Protein AF-A0A918ZJS1-F1 (afdb_monomer)

Solvent-accessible surface area (backbone atoms only — not comparable to full-atom values): 5736 Å² total; per-residue (Å²): 138,85,49,68,48,74,45,81,72,58,85,44,86,77,41,80,85,34,42,68,61,51,54,52,50,50,34,36,52,37,54,79,72,63,38,63,27,62,47,68,51,66,47,101,51,38,69,76,47,99,95,46,44,52,81,47,61,65,56,62,46,66,65,52,50,55,57,42,55,74,39,99,45,30,64,35,60,79,83,68,80,91,79,58,95,86,52,86,83,81,118

Structure (mmCIF, N/CA/C/O backbone):
data_AF-A0A918ZJS1-F1
#
_entry.id   AF-A0A918ZJS1-F1
#
loop_
_atom_site.group_PDB
_atom_site.id
_atom_site.type_symbol
_atom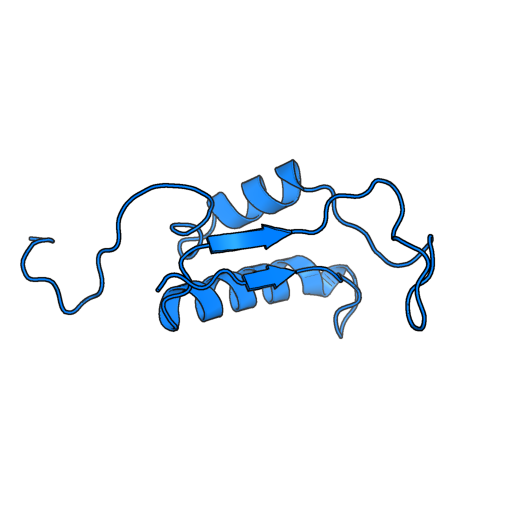_site.label_atom_id
_atom_site.label_alt_id
_atom_site.label_comp_id
_atom_site.label_asym_id
_atom_site.label_entity_id
_atom_site.label_seq_id
_atom_site.pdbx_PDB_ins_code
_atom_site.Cartn_x
_atom_site.Cartn_y
_atom_site.Cartn_z
_atom_site.occupancy
_atom_site.B_iso_or_equiv
_atom_site.auth_seq_id
_atom_site.auth_comp_id
_atom_site.auth_asym_id
_atom_site.auth_atom_id
_atom_site.pdbx_PDB_model_num
ATOM 1 N N . MET A 1 1 ? -19.381 -7.296 10.336 1.00 81.94 1 MET A N 1
ATOM 2 C CA . MET A 1 1 ? -18.484 -8.008 9.408 1.00 81.94 1 MET A CA 1
ATOM 3 C C . MET A 1 1 ? -17.492 -6.977 8.944 1.00 81.94 1 MET A C 1
ATOM 5 O O . MET A 1 1 ? -17.933 -5.957 8.432 1.00 81.94 1 MET A O 1
ATOM 9 N N . ASP A 1 2 ? -16.212 -7.226 9.187 1.00 91.62 2 ASP A N 1
ATOM 10 C CA . ASP A 1 2 ? -15.145 -6.264 8.926 1.00 91.62 2 ASP A CA 1
ATOM 11 C C . ASP A 1 2 ? -14.475 -6.612 7.596 1.00 91.62 2 ASP A C 1
ATOM 13 O O . ASP A 1 2 ? -14.248 -7.788 7.301 1.00 91.62 2 ASP A O 1
ATOM 17 N N . ILE A 1 3 ? -14.222 -5.597 6.770 1.00 94.06 3 ILE A N 1
ATOM 18 C CA . ILE A 1 3 ? -13.651 -5.751 5.430 1.00 94.06 3 ILE A CA 1
ATOM 19 C C . ILE A 1 3 ? -12.360 -4.942 5.374 1.00 94.06 3 ILE A C 1
ATOM 21 O O . ILE A 1 3 ? -12.363 -3.742 5.644 1.00 94.06 3 ILE A O 1
ATOM 25 N N . ALA A 1 4 ? -11.273 -5.598 4.976 1.00 93.88 4 ALA A N 1
ATOM 26 C CA . ALA A 1 4 ? -9.977 -4.971 4.756 1.00 93.88 4 ALA A CA 1
ATOM 27 C C . ALA A 1 4 ? -9.698 -4.784 3.258 1.00 93.88 4 ALA A C 1
ATOM 29 O O . ALA A 1 4 ? -10.073 -5.625 2.439 1.00 93.88 4 ALA A O 1
ATOM 30 N N . LEU A 1 5 ? -9.001 -3.701 2.914 1.00 94.50 5 LEU A N 1
ATOM 31 C CA . LEU A 1 5 ? -8.463 -3.456 1.580 1.00 94.50 5 LEU A CA 1
ATOM 32 C C . LEU A 1 5 ? -7.007 -3.935 1.533 1.00 94.50 5 LEU A C 1
ATOM 34 O O . LEU A 1 5 ? -6.181 -3.516 2.342 1.00 94.50 5 LEU A O 1
ATOM 38 N N . HIS A 1 6 ? -6.686 -4.813 0.587 1.00 94.56 6 HIS A N 1
ATOM 39 C CA . HIS A 1 6 ? -5.321 -5.277 0.348 1.00 94.56 6 HIS A CA 1
ATOM 40 C C . HIS A 1 6 ? -4.797 -4.700 -0.967 1.00 94.56 6 HIS A C 1
ATOM 42 O O . HIS A 1 6 ? -5.493 -4.769 -1.980 1.00 94.56 6 HIS A O 1
ATOM 48 N N . LEU A 1 7 ? -3.586 -4.139 -0.953 1.00 94.00 7 LEU A N 1
ATOM 49 C CA . LEU A 1 7 ? -2.908 -3.580 -2.122 1.00 94.00 7 LEU A CA 1
ATOM 50 C C . LEU A 1 7 ? -1.797 -4.528 -2.597 1.00 94.00 7 LEU A C 1
ATOM 52 O O . LEU A 1 7 ? -0.690 -4.485 -2.058 1.00 94.00 7 LEU A O 1
ATOM 56 N N . PRO A 1 8 ? -2.074 -5.377 -3.606 1.00 92.50 8 PRO A N 1
ATOM 57 C CA . PRO A 1 8 ? -1.106 -6.346 -4.110 1.00 92.50 8 PRO A CA 1
ATOM 58 C C . PRO A 1 8 ? -0.166 -5.813 -5.194 1.00 92.50 8 PRO A C 1
ATOM 60 O O . PRO A 1 8 ? 0.730 -6.536 -5.627 1.00 92.50 8 PRO A O 1
ATOM 63 N N . ARG A 1 9 ? -0.398 -4.589 -5.682 1.00 92.19 9 ARG A N 1
ATOM 64 C CA . ARG A 1 9 ? 0.256 -4.038 -6.873 1.00 92.19 9 ARG A CA 1
ATOM 65 C C . ARG A 1 9 ? 0.593 -2.563 -6.711 1.00 92.19 9 ARG A C 1
ATOM 67 O O . ARG A 1 9 ? -0.200 -1.807 -6.149 1.00 92.19 9 ARG A O 1
ATOM 74 N N . PHE A 1 10 ? 1.727 -2.166 -7.282 1.00 93.94 10 PHE A N 1
ATOM 75 C CA . PHE A 1 10 ? 2.248 -0.798 -7.226 1.00 93.94 10 PHE A CA 1
ATOM 76 C C . PHE A 1 10 ? 2.586 -0.227 -8.614 1.00 93.94 10 PHE A C 1
ATOM 78 O O . PHE A 1 10 ? 3.115 0.878 -8.729 1.00 93.94 10 PHE A O 1
ATOM 85 N N . ASP A 1 11 ? 2.243 -0.935 -9.691 1.00 92.94 11 ASP A N 1
ATOM 86 C CA . ASP A 1 11 ? 2.246 -0.410 -11.055 1.00 92.94 11 ASP A CA 1
ATOM 87 C C . ASP A 1 11 ? 1.046 0.534 -11.261 1.00 92.94 11 ASP A C 1
ATOM 89 O O . ASP A 1 11 ? -0.020 0.167 -11.753 1.00 92.94 11 ASP A O 1
ATOM 93 N N . VAL A 1 12 ? 1.199 1.782 -10.819 1.00 94.00 12 VAL A N 1
ATOM 94 C CA . VAL A 1 12 ? 0.150 2.807 -10.916 1.00 94.00 12 VAL A CA 1
ATOM 95 C C . VAL A 1 12 ? 0.321 3.675 -12.170 1.00 94.00 12 VAL A C 1
ATOM 97 O O . VAL A 1 12 ? 1.453 3.923 -12.604 1.00 94.00 12 VAL A O 1
ATOM 100 N N . PRO A 1 13 ? -0.773 4.201 -12.758 1.00 94.19 13 PRO A N 1
ATOM 101 C CA . PRO A 1 13 ? -0.678 5.213 -13.807 1.00 94.19 13 PRO A CA 1
ATOM 102 C C . PRO A 1 13 ? 0.158 6.413 -13.344 1.00 94.19 13 PRO A C 1
ATOM 104 O O . PRO A 1 13 ? -0.052 6.941 -12.256 1.00 94.19 13 PRO A O 1
ATOM 107 N N . GLY A 1 14 ? 1.112 6.844 -14.173 1.00 95.31 14 GLY A N 1
ATOM 108 C CA . GLY A 1 14 ? 2.085 7.882 -13.805 1.00 95.31 14 GLY A CA 1
ATOM 109 C C . GLY A 1 14 ? 3.365 7.352 -13.145 1.00 95.31 14 GLY A C 1
ATOM 110 O O . GLY A 1 14 ? 4.277 8.137 -12.897 1.00 95.31 14 GLY A O 1
ATOM 111 N N . GLY A 1 15 ? 3.470 6.038 -12.922 1.00 95.31 15 GLY A N 1
ATOM 112 C CA . GLY A 1 15 ? 4.693 5.383 -12.463 1.00 95.31 15 GLY A CA 1
ATOM 113 C C . GLY A 1 15 ? 5.073 5.714 -11.013 1.00 95.31 15 GLY A C 1
ATOM 114 O O . GLY A 1 15 ? 4.245 6.211 -10.245 1.00 95.31 15 GLY A O 1
ATOM 115 N N . PRO A 1 16 ? 6.333 5.455 -10.615 1.00 94.75 16 PRO A N 1
ATOM 116 C CA . PRO A 1 16 ? 6.780 5.604 -9.229 1.00 94.75 16 PRO A CA 1
ATOM 117 C C . PRO A 1 16 ? 6.574 7.002 -8.633 1.00 94.75 16 PRO A C 1
ATOM 119 O O . PRO A 1 16 ? 6.316 7.140 -7.442 1.00 94.75 16 PRO A O 1
ATOM 122 N N . GLN A 1 17 ? 6.638 8.051 -9.453 1.00 96.12 17 GLN A N 1
ATOM 123 C CA . GLN A 1 17 ? 6.451 9.440 -9.027 1.00 96.12 17 GLN A CA 1
ATOM 124 C C . GLN A 1 17 ? 5.011 9.724 -8.574 1.00 96.12 17 GLN A C 1
ATOM 126 O O . GLN A 1 17 ? 4.791 10.631 -7.774 1.00 96.12 17 GLN A O 1
ATOM 131 N N . ALA A 1 18 ? 4.038 8.951 -9.063 1.00 96.88 18 ALA A N 1
ATOM 132 C CA . ALA A 1 18 ? 2.638 9.059 -8.671 1.00 96.88 18 ALA A CA 1
ATOM 133 C C . ALA A 1 18 ? 2.298 8.238 -7.414 1.00 96.88 18 ALA A C 1
ATOM 135 O O . ALA A 1 18 ? 1.239 8.442 -6.825 1.00 96.88 18 ALA A O 1
ATOM 136 N N . LEU A 1 19 ? 3.176 7.334 -6.961 1.00 95.62 19 LEU A N 1
ATOM 137 C CA . LEU A 1 19 ? 2.887 6.459 -5.820 1.00 95.62 19 LEU A CA 1
ATOM 138 C C . LEU A 1 19 ? 2.490 7.212 -4.543 1.00 95.62 19 LEU A C 1
ATOM 140 O O . LEU A 1 19 ? 1.481 6.828 -3.955 1.00 95.62 19 LEU A O 1
ATOM 144 N N . PRO A 1 20 ? 3.176 8.291 -4.114 1.00 94.75 20 PRO A N 1
ATOM 145 C CA . PRO A 1 20 ? 2.804 8.979 -2.879 1.00 94.75 20 PRO A CA 1
ATOM 146 C C . PRO A 1 20 ? 1.366 9.516 -2.895 1.00 94.75 20 PRO A C 1
ATOM 148 O O . PRO A 1 20 ? 0.637 9.387 -1.907 1.00 94.75 20 PRO A O 1
ATOM 151 N N . SER A 1 21 ? 0.935 10.094 -4.023 1.00 95.62 21 SER A N 1
ATOM 152 C CA . SER A 1 21 ? -0.413 10.650 -4.162 1.00 95.62 21 SER A CA 1
ATOM 153 C C . SER A 1 21 ? -1.464 9.555 -4.302 1.00 95.62 21 SER A C 1
ATOM 155 O O . SER A 1 21 ? -2.511 9.652 -3.664 1.00 95.62 21 SER A O 1
ATOM 157 N N . VAL A 1 22 ? -1.178 8.494 -5.064 1.00 96.12 22 VAL A N 1
ATOM 158 C CA . VAL A 1 22 ? -2.083 7.347 -5.212 1.00 96.12 22 VAL A CA 1
ATOM 159 C C . VAL A 1 22 ? -2.278 6.640 -3.874 1.00 96.12 22 VAL A C 1
ATOM 161 O O . VAL A 1 22 ? -3.417 6.470 -3.457 1.00 96.12 22 VAL A O 1
ATOM 164 N N . LEU A 1 23 ? -1.202 6.316 -3.152 1.00 94.88 23 LEU A N 1
ATOM 165 C CA . LEU A 1 23 ? -1.270 5.672 -1.835 1.00 94.88 23 LEU A CA 1
ATOM 166 C C . LEU A 1 23 ? -2.094 6.497 -0.842 1.00 94.88 23 LEU A C 1
ATOM 168 O O . LEU A 1 23 ? -2.980 5.964 -0.176 1.00 94.88 23 LEU A O 1
ATOM 172 N N . THR A 1 24 ? -1.850 7.809 -0.783 1.00 95.06 24 THR A N 1
ATOM 173 C CA . THR A 1 24 ? -2.595 8.712 0.107 1.00 95.06 24 THR A CA 1
ATOM 174 C C . THR A 1 24 ? -4.074 8.789 -0.274 1.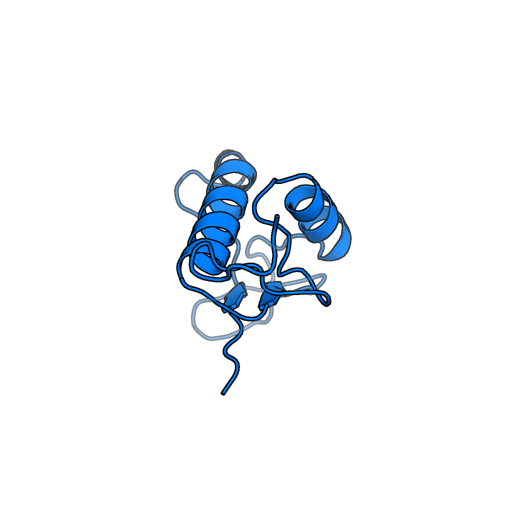00 95.06 24 THR A C 1
ATOM 176 O O . THR A 1 24 ? -4.940 8.759 0.600 1.00 95.06 24 THR A O 1
ATOM 179 N N . ALA A 1 25 ? -4.383 8.860 -1.571 1.00 95.38 25 ALA A N 1
ATOM 180 C CA . ALA A 1 25 ? -5.757 8.875 -2.061 1.00 95.38 25 ALA A CA 1
ATOM 181 C C . ALA A 1 25 ? -6.479 7.548 -1.784 1.00 95.38 25 ALA A C 1
ATOM 183 O O . ALA A 1 25 ? -7.650 7.558 -1.413 1.00 95.38 25 ALA A O 1
ATOM 184 N N . THR A 1 26 ? -5.790 6.414 -1.915 1.00 95.00 26 THR A N 1
ATOM 185 C CA . THR A 1 26 ? -6.334 5.093 -1.594 1.00 95.00 26 THR A CA 1
ATOM 186 C C . THR A 1 26 ? -6.610 4.945 -0.103 1.00 95.00 26 THR A C 1
ATOM 188 O O . THR A 1 26 ? -7.690 4.487 0.257 1.00 95.00 26 THR A O 1
ATOM 191 N N . ALA A 1 27 ? -5.687 5.373 0.761 1.00 94.50 27 ALA A N 1
ATOM 192 C CA . ALA A 1 27 ? -5.885 5.356 2.209 1.00 94.50 27 ALA A CA 1
ATOM 193 C C . ALA A 1 27 ? -7.079 6.230 2.623 1.00 94.50 27 ALA A C 1
ATOM 195 O O . ALA A 1 27 ? -7.972 5.770 3.329 1.00 94.50 27 ALA A O 1
ATOM 196 N N . ARG A 1 28 ? -7.176 7.441 2.059 1.00 94.06 28 ARG A N 1
ATOM 197 C CA . ARG A 1 28 ? -8.345 8.314 2.219 1.00 94.06 28 ARG A CA 1
ATOM 198 C C . ARG A 1 28 ? -9.644 7.644 1.788 1.00 94.06 28 ARG A C 1
ATOM 200 O O . ARG A 1 28 ? -10.615 7.677 2.534 1.00 94.06 28 ARG A O 1
ATOM 207 N N . ALA A 1 29 ? -9.667 7.046 0.600 1.00 94.44 29 ALA A N 1
ATOM 208 C CA . ALA A 1 29 ? -10.859 6.380 0.094 1.00 94.44 29 ALA A CA 1
ATOM 209 C C . ALA A 1 29 ? -11.268 5.204 0.992 1.00 94.44 29 ALA A C 1
ATOM 211 O O . ALA A 1 29 ? -12.456 5.030 1.254 1.00 94.44 29 ALA A O 1
ATOM 212 N N . ALA A 1 30 ? -10.300 4.426 1.488 1.00 93.06 30 ALA A N 1
ATOM 213 C CA . ALA A 1 30 ? -10.543 3.309 2.393 1.00 93.06 30 ALA A CA 1
ATOM 214 C C . ALA A 1 30 ? -11.148 3.774 3.731 1.00 93.06 30 ALA A C 1
ATOM 216 O O . ALA A 1 30 ? -12.136 3.199 4.191 1.00 93.06 30 ALA A O 1
ATOM 217 N N . ASP A 1 31 ? -10.613 4.853 4.305 1.00 90.38 31 ASP A N 1
ATOM 218 C CA . ASP A 1 31 ? -11.121 5.451 5.543 1.00 90.38 31 ASP A CA 1
ATOM 219 C C . ASP A 1 31 ? -12.533 6.038 5.356 1.00 90.38 31 ASP A C 1
ATOM 221 O O . ASP A 1 31 ? -13.436 5.750 6.142 1.00 90.38 31 ASP A O 1
ATOM 225 N N . GLU A 1 32 ? -12.767 6.811 4.289 1.00 91.94 32 GLU A N 1
ATOM 226 C CA . GLU A 1 32 ? -14.071 7.436 4.003 1.00 91.94 32 GLU A CA 1
ATOM 227 C C . GLU A 1 32 ? -15.180 6.408 3.715 1.00 91.94 32 GLU A C 1
ATOM 229 O O . GLU A 1 32 ? -16.355 6.677 3.972 1.00 91.94 32 GLU A O 1
ATOM 234 N N . THR A 1 33 ? -14.825 5.224 3.208 1.00 92.31 33 THR A N 1
ATOM 235 C CA . THR A 1 33 ? -15.775 4.133 2.922 1.00 92.31 33 THR A CA 1
ATOM 236 C C . THR A 1 33 ? -15.932 3.130 4.067 1.00 92.31 33 THR A C 1
ATOM 238 O O . THR A 1 33 ? -16.833 2.292 4.014 1.00 92.31 33 THR A O 1
ATOM 241 N N . GLY A 1 34 ? -15.125 3.241 5.128 1.00 89.62 34 GLY A N 1
ATOM 242 C CA . GLY A 1 34 ? -15.260 2.440 6.345 1.00 89.62 34 GLY A CA 1
ATOM 243 C C . GLY A 1 34 ? -14.582 1.068 6.302 1.00 89.62 34 GLY A C 1
ATOM 244 O O . GLY A 1 34 ? -15.027 0.161 7.008 1.00 89.62 34 GLY A O 1
ATOM 245 N N . PHE A 1 35 ? -13.521 0.890 5.505 1.00 92.44 35 PHE A N 1
ATOM 246 C CA . PHE A 1 35 ? -12.691 -0.318 5.586 1.00 92.44 35 PHE A CA 1
ATOM 247 C C . PHE A 1 35 ? -11.999 -0.412 6.951 1.00 92.44 35 PHE A C 1
ATOM 249 O O . PHE A 1 35 ? -11.484 0.568 7.492 1.00 92.44 35 PHE A O 1
ATOM 256 N N . SER A 1 36 ? -11.948 -1.624 7.502 1.00 92.44 36 SER A N 1
ATOM 257 C CA . SER A 1 36 ? -11.398 -1.888 8.835 1.00 92.44 36 SER A CA 1
ATOM 258 C C . SER A 1 36 ? -9.874 -1.970 8.870 1.00 92.44 36 SER A C 1
ATOM 260 O O . SER A 1 36 ? -9.298 -1.940 9.956 1.00 92.44 36 SER A O 1
ATOM 262 N N . ALA A 1 37 ? -9.240 -2.154 7.707 1.00 91.56 37 ALA A N 1
ATOM 263 C CA . ALA A 1 37 ? -7.792 -2.104 7.556 1.00 91.56 37 ALA A CA 1
ATOM 264 C C . ALA A 1 37 ? -7.378 -1.811 6.109 1.00 91.56 37 ALA A C 1
ATOM 266 O O . ALA A 1 37 ? -8.068 -2.208 5.165 1.00 91.56 37 ALA A O 1
ATOM 267 N N . LEU A 1 38 ? -6.199 -1.207 5.953 1.00 93.06 38 LEU A N 1
ATOM 268 C CA . LEU A 1 38 ? -5.438 -1.173 4.705 1.00 93.06 38 LEU A CA 1
ATOM 269 C C . LEU A 1 38 ? -4.164 -2.004 4.884 1.00 93.06 38 LEU A C 1
ATOM 271 O O . LEU A 1 38 ? -3.398 -1.786 5.820 1.00 93.06 38 LEU A O 1
ATOM 275 N N . THR A 1 39 ? -3.937 -2.958 3.990 1.00 94.12 39 THR A N 1
ATOM 276 C CA . THR A 1 39 ? -2.778 -3.859 4.023 1.00 94.12 39 THR A CA 1
ATOM 277 C C . THR A 1 39 ? -2.039 -3.818 2.696 1.00 94.12 39 THR A C 1
ATOM 279 O O . THR A 1 39 ? -2.631 -3.532 1.654 1.00 94.12 39 THR A O 1
ATOM 282 N N . LEU A 1 40 ? -0.743 -4.108 2.731 1.00 94.19 40 LEU A N 1
ATOM 283 C CA . LEU A 1 40 ? 0.134 -4.090 1.565 1.00 94.19 40 LEU A CA 1
ATOM 284 C C . LEU A 1 40 ? 0.665 -5.492 1.303 1.00 94.19 40 LEU A C 1
ATOM 286 O O . LEU A 1 40 ? 0.837 -6.280 2.234 1.00 94.19 40 LEU A O 1
ATOM 290 N N . MET A 1 41 ? 0.942 -5.787 0.041 1.00 93.12 41 MET A N 1
ATOM 291 C CA . MET A 1 41 ? 1.830 -6.887 -0.305 1.00 93.12 41 MET A CA 1
ATOM 292 C C . MET A 1 41 ? 3.269 -6.486 -0.002 1.00 93.12 41 MET A C 1
ATOM 294 O O . MET A 1 41 ? 3.689 -5.397 -0.385 1.00 93.12 41 MET A O 1
ATOM 298 N N . ASP A 1 42 ? 4.009 -7.368 0.665 1.00 88.00 42 ASP A N 1
ATOM 299 C CA . ASP A 1 42 ? 5.379 -7.111 1.115 1.00 88.00 42 ASP A CA 1
ATOM 300 C C . ASP A 1 42 ? 6.263 -8.316 0.795 1.00 88.00 42 ASP A C 1
ATOM 302 O O . ASP A 1 42 ? 6.567 -9.166 1.632 1.00 88.00 42 ASP A O 1
ATOM 306 N N . HIS A 1 43 ? 6.613 -8.427 -0.482 1.00 89.62 43 HIS A N 1
ATOM 307 C CA . HIS A 1 43 ? 7.586 -9.397 -0.951 1.00 89.62 43 HIS A CA 1
ATOM 308 C C . HIS A 1 43 ? 8.797 -8.662 -1.506 1.00 89.62 43 HIS A C 1
ATOM 310 O O . HIS A 1 43 ? 8.660 -7.674 -2.225 1.00 89.62 43 HIS A O 1
ATOM 316 N N . TRP A 1 44 ? 9.983 -9.205 -1.234 1.00 84.38 44 TRP A N 1
ATOM 317 C CA . TRP A 1 44 ? 11.232 -8.679 -1.784 1.00 84.38 44 TRP A CA 1
ATOM 318 C C . TRP A 1 44 ? 11.246 -8.684 -3.323 1.00 84.38 44 TRP A C 1
ATOM 320 O O . TRP A 1 44 ? 11.778 -7.773 -3.950 1.00 84.38 44 TRP A O 1
ATOM 330 N N . PHE A 1 45 ? 10.625 -9.702 -3.921 1.00 86.94 45 PHE A N 1
ATOM 331 C CA . PHE A 1 45 ? 10.286 -9.773 -5.340 1.00 86.94 45 PHE A CA 1
ATOM 332 C C . PHE A 1 45 ? 8.804 -10.081 -5.468 1.00 86.94 45 PHE A C 1
ATOM 334 O O . PHE A 1 45 ? 8.262 -10.823 -4.651 1.00 86.94 45 PHE A O 1
ATOM 341 N N . GLN A 1 46 ? 8.152 -9.562 -6.500 1.00 88.94 46 GLN A N 1
ATOM 342 C CA . GLN A 1 46 ? 6.743 -9.863 -6.717 1.00 88.94 46 GLN A CA 1
ATOM 343 C C . GLN A 1 46 ? 6.530 -11.364 -7.010 1.00 88.94 46 GLN A C 1
ATOM 345 O O . GLN A 1 46 ? 7.413 -12.052 -7.523 1.00 88.94 46 GLN A 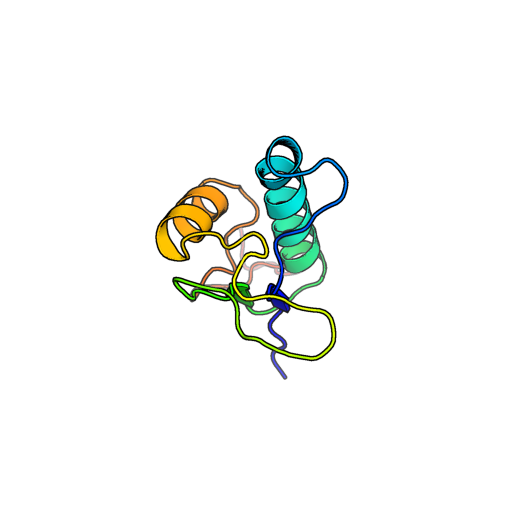O 1
ATOM 350 N N . MET A 1 47 ? 5.345 -11.886 -6.686 1.00 87.88 47 MET A N 1
ATOM 351 C CA . MET A 1 47 ? 4.966 -13.253 -7.052 1.00 87.88 47 MET A CA 1
ATOM 352 C C . MET A 1 47 ? 4.738 -13.381 -8.562 1.00 87.88 47 MET A C 1
ATOM 354 O O . MET A 1 47 ? 4.046 -12.560 -9.168 1.00 87.88 47 MET A O 1
ATOM 358 N N . GLU A 1 48 ? 5.244 -14.460 -9.159 1.00 89.19 48 GLU A N 1
ATOM 359 C CA . GLU A 1 48 ? 4.927 -14.808 -10.544 1.00 89.19 48 GLU A CA 1
ATOM 360 C C . GLU A 1 48 ? 3.538 -15.444 -10.626 1.00 89.19 48 GLU A C 1
ATOM 362 O O . GLU A 1 48 ? 3.292 -16.546 -10.130 1.00 89.19 48 GLU A O 1
ATOM 367 N N . GLN A 1 49 ? 2.611 -14.726 -11.250 1.00 85.50 49 GLN A N 1
ATOM 368 C CA . GLN A 1 49 ? 1.243 -15.158 -11.511 1.00 85.50 49 GLN A CA 1
ATOM 369 C C . GLN A 1 49 ? 0.832 -14.654 -12.902 1.00 85.50 49 GLN A C 1
ATOM 371 O O . GLN A 1 49 ? 1.481 -13.766 -13.455 1.00 85.50 49 GLN A O 1
ATOM 376 N N . PRO A 1 50 ? -0.237 -15.188 -13.518 1.00 90.19 50 PRO A N 1
ATOM 377 C CA . PRO A 1 50 ? -0.732 -14.637 -14.774 1.00 90.19 50 PRO A CA 1
ATOM 378 C C . PRO A 1 50 ? -1.024 -13.132 -14.644 1.00 90.19 50 PRO A C 1
ATOM 380 O O . PRO A 1 50 ? -1.942 -12.734 -13.932 1.00 90.19 50 PRO A O 1
ATOM 383 N N . GLY A 1 51 ? -0.240 -12.305 -15.340 1.00 85.19 51 GLY A N 1
ATOM 384 C CA . GLY A 1 51 ? -0.365 -10.844 -15.307 1.00 85.19 51 GLY A CA 1
ATOM 385 C C . GLY A 1 51 ? 0.561 -10.117 -14.326 1.00 85.19 51 GLY A C 1
ATOM 386 O O . GLY A 1 51 ? 0.472 -8.894 -14.260 1.00 85.19 51 GLY A O 1
ATOM 387 N N . THR A 1 52 ? 1.447 -10.822 -13.616 1.00 90.38 52 THR A N 1
ATOM 388 C CA . THR A 1 52 ? 2.526 -10.223 -12.815 1.00 90.38 52 THR A CA 1
ATOM 389 C C . THR A 1 52 ? 3.871 -10.883 -13.105 1.00 90.38 52 THR A C 1
ATOM 391 O O . THR A 1 52 ? 3.948 -12.067 -13.437 1.00 90.38 52 THR A O 1
ATOM 394 N N . THR A 1 53 ? 4.953 -10.124 -12.968 1.00 92.06 53 THR A N 1
ATOM 395 C CA . THR A 1 53 ? 6.329 -10.626 -13.075 1.00 92.06 53 THR A CA 1
ATOM 396 C C . THR A 1 53 ? 7.085 -10.393 -11.778 1.00 92.06 53 THR A C 1
ATOM 398 O O . THR A 1 53 ? 6.766 -9.463 -11.043 1.00 92.06 53 THR A O 1
ATOM 401 N N . ALA A 1 54 ? 8.140 -11.172 -11.521 1.00 91.06 54 ALA A N 1
ATOM 402 C CA . ALA A 1 54 ? 9.010 -10.965 -10.359 1.00 91.06 54 ALA A CA 1
ATOM 403 C C . ALA A 1 54 ? 9.674 -9.570 -10.308 1.00 91.06 54 ALA A C 1
ATOM 405 O O . ALA A 1 54 ? 10.156 -9.157 -9.252 1.00 91.06 54 ALA A O 1
ATOM 406 N N . PHE A 1 55 ? 9.692 -8.849 -11.436 1.00 91.00 55 PHE A N 1
ATOM 407 C CA . PHE A 1 55 ? 10.302 -7.528 -11.593 1.00 91.00 55 PHE A CA 1
ATOM 408 C C . PHE A 1 55 ? 9.294 -6.376 -11.565 1.00 91.00 55 PHE A C 1
ATOM 410 O O . PHE A 1 55 ? 9.693 -5.220 -11.725 1.00 91.00 55 PHE A O 1
ATOM 417 N N . ASP A 1 56 ? 8.004 -6.666 -11.384 1.00 92.94 56 ASP A N 1
ATOM 418 C CA . ASP A 1 56 ? 7.007 -5.613 -11.233 1.00 92.94 56 ASP A CA 1
ATOM 419 C C . ASP A 1 56 ? 7.309 -4.777 -9.977 1.00 92.94 56 ASP A C 1
ATOM 421 O O . ASP A 1 56 ? 7.865 -5.300 -9.003 1.00 92.94 56 ASP A O 1
ATOM 425 N N . PRO A 1 57 ? 6.951 -3.478 -9.963 1.00 92.69 57 PRO A N 1
ATOM 426 C CA . PRO A 1 57 ? 7.241 -2.607 -8.834 1.00 92.69 57 PRO A CA 1
ATOM 427 C C . PRO A 1 57 ? 6.697 -3.169 -7.520 1.00 92.69 57 PRO A C 1
ATOM 429 O O . PRO A 1 57 ? 5.500 -3.430 -7.395 1.00 92.69 57 PRO A O 1
ATOM 432 N N . MET A 1 58 ? 7.582 -3.283 -6.532 1.00 93.38 58 MET A N 1
ATOM 433 C CA . MET A 1 58 ? 7.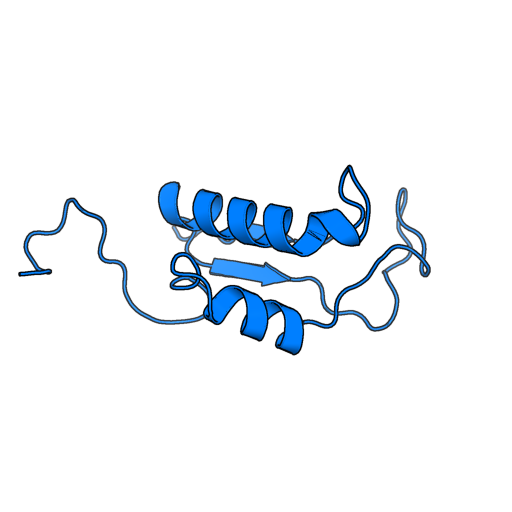256 -3.662 -5.163 1.00 93.38 58 MET A CA 1
ATOM 434 C C . MET A 1 58 ? 7.795 -2.624 -4.195 1.00 93.38 58 MET A C 1
ATOM 436 O O . MET A 1 58 ? 8.939 -2.180 -4.307 1.00 93.38 58 MET A O 1
ATOM 440 N N . LEU A 1 59 ? 6.942 -2.225 -3.259 1.00 94.19 59 LEU A N 1
ATOM 441 C CA . LEU A 1 59 ? 7.324 -1.356 -2.161 1.00 94.19 59 LEU A CA 1
ATOM 442 C C . LEU A 1 59 ? 7.674 -2.188 -0.933 1.00 94.19 59 LEU A C 1
ATOM 444 O O . LEU A 1 59 ? 7.096 -3.248 -0.713 1.00 94.19 59 LEU A O 1
ATOM 448 N N . GLU A 1 60 ? 8.589 -1.669 -0.121 1.00 93.62 60 GLU A N 1
ATOM 449 C CA . GLU A 1 60 ? 8.867 -2.236 1.193 1.00 93.62 60 GLU A CA 1
ATOM 450 C C . GLU A 1 60 ? 7.725 -1.855 2.150 1.00 93.62 60 GLU A C 1
ATOM 452 O O . GLU A 1 60 ? 7.313 -0.686 2.234 1.00 93.62 60 GLU A O 1
ATOM 457 N N . GLY A 1 61 ? 7.160 -2.857 2.823 1.00 91.94 61 GLY A N 1
ATOM 458 C CA . GLY A 1 61 ? 5.920 -2.721 3.579 1.00 91.94 61 GLY A CA 1
ATOM 459 C C . GLY A 1 61 ? 5.995 -1.695 4.708 1.00 91.94 61 GLY A C 1
ATOM 460 O O . GLY A 1 61 ? 5.127 -0.822 4.802 1.00 91.94 61 GLY A O 1
ATOM 461 N N . TYR A 1 62 ? 7.021 -1.749 5.560 1.00 91.94 62 TYR A N 1
ATOM 462 C CA . TYR A 1 62 ? 7.071 -0.921 6.770 1.00 91.94 62 TYR A CA 1
ATOM 463 C C . TYR A 1 62 ? 7.312 0.557 6.485 1.00 91.94 62 TYR A C 1
ATOM 465 O O . TYR A 1 62 ? 6.693 1.415 7.115 1.00 91.94 62 TYR A O 1
ATOM 473 N N . THR A 1 63 ? 8.173 0.883 5.530 1.00 93.81 63 THR A N 1
ATOM 474 C CA . THR A 1 63 ? 8.420 2.262 5.095 1.00 93.81 63 THR A CA 1
ATOM 475 C C . THR A 1 63 ? 7.190 2.855 4.422 1.00 93.81 63 THR A C 1
ATOM 477 O O . THR A 1 63 ? 6.852 4.012 4.680 1.00 93.81 63 THR A O 1
ATOM 480 N N . THR A 1 64 ? 6.460 2.061 3.639 1.00 94.31 64 THR A N 1
ATOM 481 C CA . THR A 1 64 ? 5.204 2.495 3.014 1.00 94.31 64 THR A CA 1
ATOM 482 C C . THR A 1 64 ? 4.111 2.732 4.052 1.00 94.31 64 THR A C 1
ATOM 484 O O . THR A 1 64 ? 3.427 3.755 4.008 1.00 94.31 64 THR A O 1
ATOM 487 N N . LEU A 1 65 ? 3.969 1.833 5.030 1.00 93.25 65 LEU A N 1
ATOM 488 C CA . LEU A 1 65 ? 3.049 2.022 6.153 1.00 93.25 65 LEU A CA 1
ATOM 489 C C . LEU A 1 65 ? 3.452 3.220 7.019 1.00 93.25 65 LEU A C 1
ATOM 491 O O . LEU A 1 65 ? 2.582 3.980 7.426 1.00 93.25 65 LEU A O 1
ATOM 495 N N . GLY A 1 66 ? 4.747 3.445 7.250 1.00 93.81 66 GLY A N 1
ATOM 496 C CA . GLY A 1 66 ? 5.253 4.626 7.953 1.00 93.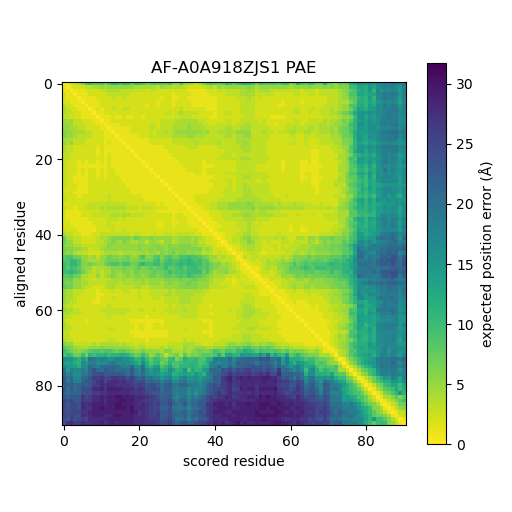81 66 GLY A CA 1
ATOM 497 C C . GLY A 1 66 ? 4.939 5.931 7.216 1.00 93.81 66 GLY A C 1
ATOM 498 O O . GLY A 1 66 ? 4.510 6.904 7.837 1.00 93.81 66 GLY A O 1
ATOM 499 N N . PHE A 1 67 ? 5.073 5.943 5.886 1.00 94.12 67 PHE A N 1
ATOM 500 C CA . PHE A 1 67 ? 4.636 7.058 5.045 1.00 94.12 67 PHE A CA 1
ATOM 501 C C . PHE A 1 67 ? 3.125 7.301 5.181 1.00 94.12 67 PHE A C 1
ATOM 503 O O . PHE A 1 67 ? 2.706 8.425 5.459 1.00 94.12 67 PHE A O 1
ATOM 510 N N . LEU A 1 68 ? 2.304 6.254 5.059 1.00 93.62 68 LEU A N 1
ATOM 511 C CA . LEU A 1 68 ? 0.847 6.353 5.184 1.00 93.62 68 LEU A CA 1
ATOM 512 C C . LEU A 1 68 ? 0.391 6.749 6.594 1.00 93.62 68 LEU A C 1
ATOM 514 O O . LEU A 1 68 ? -0.577 7.486 6.726 1.00 93.62 68 LEU A O 1
ATOM 518 N N . ALA A 1 69 ? 1.098 6.330 7.640 1.00 91.19 69 ALA A N 1
ATOM 519 C CA . ALA A 1 69 ? 0.794 6.701 9.020 1.00 91.19 69 ALA A CA 1
ATOM 520 C C . ALA A 1 69 ? 1.034 8.193 9.305 1.00 91.19 69 ALA A C 1
ATOM 522 O O . ALA A 1 69 ? 0.454 8.739 10.240 1.00 91.19 69 ALA A O 1
ATOM 523 N N . SER A 1 70 ? 1.861 8.870 8.497 1.00 88.81 70 SER A N 1
ATOM 524 C CA . SER A 1 70 ? 2.001 10.332 8.555 1.00 88.81 70 SER A CA 1
ATOM 525 C C . SER A 1 70 ? 0.810 11.078 7.935 1.00 88.81 70 SER A C 1
ATOM 527 O O . SER A 1 70 ? 0.630 12.271 8.182 1.00 88.81 70 SER A O 1
ATOM 529 N N . SER A 1 71 ? -0.011 10.385 7.138 1.00 84.94 71 SER A N 1
ATOM 530 C CA . SER A 1 71 ? -1.220 10.934 6.528 1.00 84.94 71 SER A CA 1
ATOM 531 C C . SER A 1 71 ? -2.370 10.976 7.542 1.00 84.94 71 SER A C 1
ATOM 533 O O . SER A 1 71 ? -2.531 10.037 8.324 1.00 84.94 71 SER A O 1
ATOM 535 N N . PRO A 1 72 ? -3.251 11.995 7.496 1.00 76.50 72 PRO A N 1
ATOM 536 C CA . PRO A 1 72 ? -4.455 12.044 8.333 1.00 76.50 72 PRO A CA 1
ATOM 537 C C . PRO A 1 72 ? -5.475 10.928 8.031 1.00 76.50 72 PRO A C 1
ATOM 539 O O . PRO A 1 72 ? -6.480 10.825 8.724 1.00 76.50 72 PRO A O 1
ATOM 542 N N . TYR A 1 73 ? -5.230 10.108 7.005 1.00 71.56 73 TYR A N 1
ATOM 543 C CA . TYR A 1 73 ? -6.088 8.999 6.576 1.00 71.56 73 TYR A CA 1
ATOM 544 C C . TYR A 1 73 ? -5.447 7.619 6.827 1.00 71.56 73 TYR A C 1
ATOM 546 O O . TYR A 1 73 ? -5.606 6.688 6.042 1.00 71.56 73 TYR A O 1
ATOM 554 N N . GLY A 1 74 ? -4.619 7.518 7.873 1.00 59.69 74 GLY A N 1
ATOM 555 C CA . GLY A 1 74 ? -3.886 6.307 8.261 1.00 59.69 74 GLY A CA 1
ATOM 556 C C . GLY A 1 74 ? -4.425 5.617 9.519 1.00 59.69 74 GLY A C 1
ATOM 557 O O . GLY A 1 74 ? -3.749 4.765 10.092 1.00 59.69 74 GLY A O 1
ATOM 558 N N . HIS A 1 75 ? -5.618 5.975 10.001 1.00 57.56 75 HIS A N 1
ATOM 559 C CA . HIS A 1 75 ? -6.130 5.488 11.292 1.00 57.56 75 HIS A CA 1
ATOM 560 C C . HIS A 1 75 ? -6.545 4.006 11.270 1.00 57.56 75 HIS A C 1
ATOM 562 O O . HIS A 1 75 ? -6.624 3.362 12.316 1.00 57.56 75 HIS A O 1
ATOM 568 N N . SER A 1 76 ? -6.748 3.448 10.076 1.00 56.56 76 SER A N 1
ATOM 569 C CA . SER A 1 76 ? -7.057 2.034 9.841 1.00 56.56 76 SER A CA 1
ATOM 570 C C . SER A 1 76 ? -5.799 1.146 9.698 1.00 56.56 76 SER A C 1
ATOM 572 O O . SER A 1 76 ? -5.882 -0.052 9.423 1.00 56.56 76 SER A O 1
ATOM 574 N N . LEU A 1 77 ? -4.595 1.695 9.906 1.00 54.19 77 LEU A N 1
ATOM 575 C CA . LEU A 1 77 ? -3.328 0.960 9.811 1.00 54.19 77 LEU A CA 1
ATOM 576 C C . LEU A 1 77 ? -3.080 0.172 11.109 1.00 54.19 77 LEU A C 1
ATOM 578 O O . LEU A 1 77 ? -2.333 0.579 11.989 1.00 54.19 77 LEU A O 1
ATOM 582 N N . SER A 1 78 ? -3.777 -0.959 11.233 1.00 50.81 78 SER A N 1
ATOM 583 C CA . SER A 1 78 ? -3.680 -1.934 12.326 1.00 50.81 78 SER A CA 1
ATOM 584 C C . SER A 1 78 ? -3.820 -1.350 13.743 1.00 50.81 78 SER A C 1
ATOM 586 O O . SER A 1 78 ? -2.864 -1.276 14.513 1.00 50.81 78 SER A O 1
ATOM 588 N N . GLY A 1 79 ? -5.076 -1.088 14.125 1.00 43.25 79 GLY A N 1
ATOM 589 C CA . GLY A 1 79 ? -5.525 -1.156 15.517 1.00 43.25 79 GLY A CA 1
ATOM 590 C C . GLY A 1 79 ? -5.564 0.161 1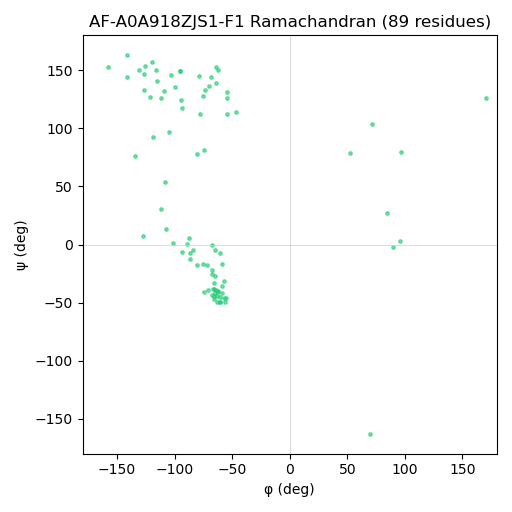6.295 1.00 43.25 79 GLY A C 1
ATOM 591 O O . GLY A 1 79 ? -4.728 0.375 17.162 1.00 43.25 79 GLY A O 1
ATOM 592 N N . ALA A 1 80 ? -6.605 0.979 16.093 1.00 40.25 80 ALA A N 1
ATOM 593 C CA . ALA A 1 80 ? -7.531 1.404 17.158 1.00 40.25 80 ALA A CA 1
ATOM 594 C C . ALA A 1 80 ? -8.491 2.525 16.707 1.00 40.25 80 ALA A C 1
ATOM 596 O O . ALA A 1 80 ? -8.076 3.629 16.381 1.00 40.25 80 ALA A O 1
ATOM 597 N N . ARG A 1 81 ? -9.784 2.232 16.912 1.00 42.53 81 ARG A N 1
ATOM 598 C CA . ARG A 1 81 ? -10.946 3.120 17.112 1.00 42.53 81 ARG A CA 1
ATOM 599 C C . ARG A 1 81 ? -11.477 3.926 15.917 1.00 42.53 81 ARG A C 1
ATOM 601 O O . ARG A 1 81 ? -11.048 5.025 15.601 1.00 42.53 81 ARG A O 1
ATOM 608 N N . SER A 1 82 ? -12.596 3.407 15.419 1.00 48.59 82 SER A N 1
ATOM 609 C CA . SER A 1 82 ? -13.686 4.134 14.777 1.00 48.59 82 SER A CA 1
ATOM 610 C C . SER A 1 82 ? -14.123 5.382 15.572 1.00 48.59 82 SER A C 1
ATOM 612 O O . SER A 1 82 ? -14.738 5.256 16.633 1.00 48.59 82 SER A O 1
ATOM 614 N N . CYS A 1 83 ? -13.925 6.578 15.023 1.00 42.84 83 CYS A N 1
ATOM 615 C CA . CYS A 1 83 ? -14.872 7.682 15.215 1.00 42.84 83 CYS A CA 1
ATOM 616 C C . CYS A 1 83 ? -15.400 8.067 13.827 1.00 42.84 83 CYS A C 1
ATOM 618 O O . CYS A 1 83 ? -14.796 8.851 13.105 1.00 42.84 83 CYS A O 1
ATOM 620 N N . SER A 1 84 ? -16.529 7.466 13.441 1.00 48.78 84 SER A N 1
ATOM 621 C CA . SER A 1 84 ? -17.357 7.976 12.343 1.00 48.78 84 SER A CA 1
ATOM 622 C C . SER A 1 84 ? -17.993 9.308 12.780 1.00 48.78 84 SER A C 1
ATOM 624 O O . SER A 1 84 ? -18.371 9.422 13.953 1.00 48.78 84 SER A O 1
ATOM 626 N N . PRO A 1 85 ? -18.173 10.301 11.883 1.00 51.06 85 PRO A N 1
ATOM 627 C CA . PRO A 1 85 ? -18.773 11.602 12.213 1.00 51.06 85 PRO A CA 1
ATOM 628 C C . PRO A 1 85 ? -20.219 11.522 12.741 1.00 51.06 85 PRO A C 1
ATOM 630 O O . PRO A 1 85 ? -20.756 12.520 13.214 1.00 51.06 85 PRO A O 1
ATOM 633 N N . ALA A 1 86 ? -20.848 10.343 12.707 1.00 49.16 86 ALA A N 1
ATOM 634 C CA . ALA A 1 86 ? -22.163 10.089 13.293 1.00 49.16 86 ALA A CA 1
ATOM 635 C C . ALA A 1 86 ? -22.141 9.751 14.804 1.00 49.16 86 ALA A C 1
ATOM 637 O O . ALA A 1 86 ? -23.203 9.592 15.405 1.00 49.16 86 ALA A O 1
ATOM 638 N N . SER A 1 87 ? -20.969 9.621 15.439 1.00 46.66 87 SER A N 1
ATOM 639 C CA . SER A 1 87 ? -20.863 9.260 16.860 1.00 46.66 87 SER A CA 1
ATOM 640 C C . SER A 1 87 ? -20.771 10.490 17.768 1.00 46.66 87 SER A C 1
ATOM 642 O O . SER A 1 87 ? -19.791 11.232 17.742 1.00 46.66 87 SER A O 1
ATOM 644 N N . ALA A 1 88 ? -21.758 10.661 18.652 1.00 47.25 88 ALA A N 1
ATOM 645 C CA . ALA A 1 88 ? -21.773 11.692 19.696 1.00 47.25 88 ALA A CA 1
ATOM 646 C C . ALA A 1 88 ? -20.701 11.501 20.797 1.00 47.25 88 ALA A C 1
ATOM 648 O O . ALA A 1 88 ? -20.624 12.316 21.711 1.00 47.25 88 ALA A O 1
ATOM 649 N N . ALA A 1 89 ? -19.881 10.446 20.723 1.00 42.84 89 ALA A N 1
ATOM 650 C CA . ALA A 1 89 ? -18.853 10.120 21.716 1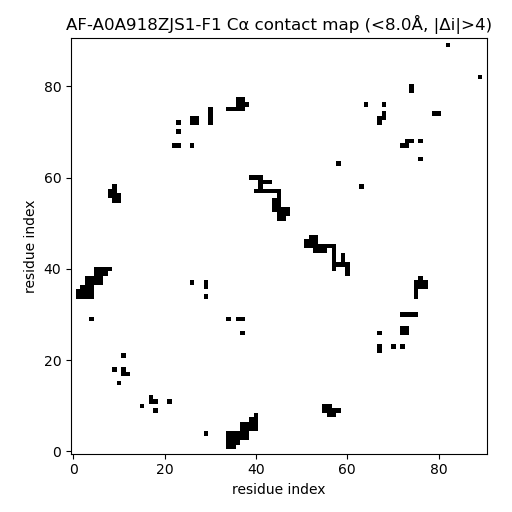.00 42.84 89 ALA A CA 1
ATOM 651 C C . ALA A 1 89 ? -17.478 10.773 21.455 1.00 42.84 89 ALA A C 1
ATOM 653 O O . ALA A 1 89 ? -16.550 10.552 22.225 1.00 42.84 89 ALA A O 1
ATOM 654 N N . CYS A 1 90 ? -17.342 11.567 20.387 1.00 45.84 90 CYS A N 1
ATOM 655 C 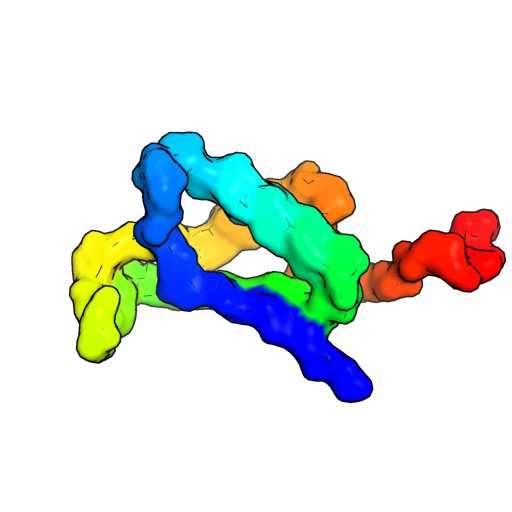CA . CYS A 1 90 ? -16.151 12.366 20.074 1.00 45.84 90 CYS A CA 1
ATOM 656 C C . CYS A 1 90 ? -16.435 13.876 20.310 1.00 45.84 90 CYS A C 1
ATOM 658 O O . CYS A 1 90 ? -16.266 14.703 19.412 1.00 45.84 90 CYS A O 1
ATOM 660 N N . ARG A 1 91 ? -16.915 14.231 21.512 1.00 39.47 91 ARG A N 1
ATOM 661 C CA . ARG A 1 91 ? -16.868 15.594 22.077 1.00 39.47 91 ARG A CA 1
ATOM 662 C C . ARG A 1 91 ? -16.065 15.586 23.365 1.00 39.47 91 ARG A C 1
ATOM 664 O O . ARG A 1 91 ? -16.189 14.585 24.103 1.00 39.47 91 ARG A O 1
#

pLDDT: mean 83.19, std 17.98, range [39.47, 96.88]

Secondary structure (DSSP, 8-state):
---EEEE-----TT-GGGHHHHHHHHHHHHHHHT-SEEEE---SS---BTTB-TTS----HHHHHHHHHTSTT-TTSSS-----TT-TT--

Foldseek 3Di:
DAAEAEALADCDPVPPVCRLVVLLVVLQVCQVVRHLAYYYDADPFHDDDVPDDSPGDDDHGPVSLVSNCVHPSNPSHPDDDDDDVPDPPPD

Organism: NCBI:txid66376

Sequence (91 aa):
MDIALHLPRFDVPGGPQALPSVLTATARAADETGFSALTLMDHWFQMEQPGTTAFDPMLEGYTTLGFLASSPYGHSLSGARSCSPASAACR

Mean predicted aligned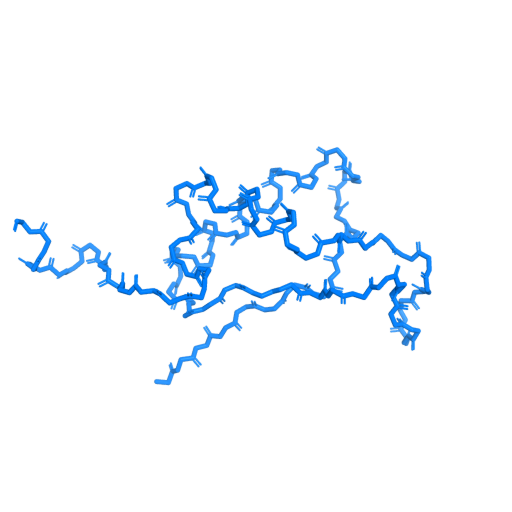 error: 8.11 Å

Radius of gyration: 14.77 Å; Cα contacts (8 Å, |Δi|>4): 104; chains: 1; bounding box: 33×31×37 Å

InterPro domains:
  IPR036661 Luciferase-like domain superfamily [G3DSA:3.20.20.30] (1-71)
  IPR036661 Luciferase-like domain superfamily [SSF51679] (5-70)

Nearest PDB structures (foldseek):
  6ket-assembly1_A  TM=7.199E-01  e=5.371E-01  Cylindrospermum alatosporum CCALA 988
  6ket-assembly1_B  TM=7.115E-01  e=6.130E-01  Cylindrospermum alatosporum CCALA 988
  1ob0-assembly1_A  TM=4.880E-01  e=8.528E-01  Bacillus licheniformis
  1bli-assembly1_A  TM=5.191E-01  e=1.764E+00  Bacillus licheniformis
  7qw4-assembly15_O  TM=2.754E-01  e=7.060E+00  Paracoccus denitrificans PD1222